Protein AF-A0ABD5URI4-F1 (afdb_monomer_lite)

pLDDT: mean 86.22, std 15.05, range [45.34, 98.12]

Structure (mmCIF, N/CA/C/O backbone):
data_AF-A0ABD5URI4-F1
#
_entry.id   AF-A0ABD5URI4-F1
#
loop_
_atom_site.group_PDB
_atom_site.id
_atom_site.type_symbol
_atom_site.label_atom_id
_atom_site.label_alt_id
_atom_site.label_comp_id
_atom_site.label_asym_id
_atom_site.label_entity_id
_atom_site.label_seq_id
_atom_site.pdbx_PDB_ins_code
_atom_site.Cartn_x
_atom_site.Cartn_y
_atom_site.Cartn_z
_atom_site.occupancy
_atom_site.B_iso_or_equiv
_atom_site.auth_seq_id
_atom_site.auth_comp_id
_atom_site.auth_asym_id
_atom_site.auth_atom_id
_atom_site.pdbx_PDB_model_num
ATOM 1 N N . MET A 1 1 ? 2.456 21.589 -18.280 1.00 49.81 1 MET A N 1
ATOM 2 C CA . MET A 1 1 ? 2.579 20.832 -17.016 1.00 49.81 1 MET A CA 1
ATOM 3 C C . MET A 1 1 ? 3.950 21.132 -16.441 1.00 49.81 1 MET A C 1
ATOM 5 O O . MET A 1 1 ? 4.870 21.259 -17.235 1.00 49.81 1 MET A O 1
ATOM 9 N N . GLN A 1 2 ? 4.091 21.320 -15.127 1.00 58.28 2 GLN A N 1
ATOM 10 C CA . GLN A 1 2 ? 5.433 21.399 -14.544 1.00 58.28 2 GLN A CA 1
ATOM 11 C C . GLN A 1 2 ? 6.037 19.987 -14.499 1.00 58.28 2 GLN A C 1
ATOM 13 O O . GLN A 1 2 ? 5.317 19.069 -14.096 1.00 58.28 2 GLN A O 1
ATOM 18 N N . PRO A 1 3 ? 7.294 19.792 -14.940 1.00 62.28 3 PRO A N 1
ATOM 19 C CA . PRO A 1 3 ? 7.969 18.503 -14.847 1.00 62.28 3 PRO A CA 1
ATOM 20 C C . PRO A 1 3 ? 8.023 18.040 -13.390 1.00 62.28 3 PRO A C 1
ATOM 22 O O . PRO A 1 3 ? 8.358 18.823 -12.501 1.00 62.28 3 PRO A O 1
ATOM 25 N N . VAL A 1 4 ? 7.658 16.783 -13.141 1.00 63.62 4 VAL A N 1
ATOM 26 C CA . VAL A 1 4 ? 7.859 16.159 -11.829 1.00 63.62 4 VAL A CA 1
ATOM 27 C C . VAL A 1 4 ? 9.363 16.074 -11.583 1.00 63.62 4 VAL A C 1
ATOM 29 O O . VAL A 1 4 ? 10.112 15.673 -12.471 1.00 63.62 4 VAL A O 1
ATOM 32 N N . GLU A 1 5 ? 9.794 16.481 -10.393 1.00 65.44 5 GLU A N 1
ATOM 33 C CA . GLU A 1 5 ? 11.195 16.445 -9.983 1.00 65.44 5 GLU A CA 1
ATOM 34 C C . GLU A 1 5 ? 11.700 14.997 -10.039 1.00 65.44 5 GLU A C 1
ATOM 36 O O . GLU A 1 5 ? 11.170 14.113 -9.360 1.00 65.44 5 GLU A O 1
ATOM 41 N N . ARG A 1 6 ? 12.683 14.743 -10.907 1.00 63.06 6 ARG A N 1
ATOM 42 C CA . ARG A 1 6 ? 13.247 13.410 -11.113 1.00 63.06 6 ARG A CA 1
ATOM 43 C C . ARG A 1 6 ? 14.471 13.202 -10.256 1.00 63.06 6 ARG A C 1
ATOM 45 O O . ARG A 1 6 ? 15.313 14.083 -10.103 1.00 63.06 6 ARG A O 1
ATOM 52 N N . THR A 1 7 ? 14.589 11.998 -9.725 1.00 67.19 7 THR A N 1
ATOM 53 C CA . THR A 1 7 ? 15.807 11.537 -9.063 1.00 67.19 7 THR A CA 1
ATOM 54 C C . THR A 1 7 ? 16.222 10.255 -9.755 1.00 67.19 7 THR A C 1
ATOM 56 O O . THR A 1 7 ? 15.962 9.157 -9.267 1.00 67.19 7 THR A O 1
ATOM 59 N N . GLU A 1 8 ? 16.791 10.403 -10.948 1.00 68.62 8 GLU A N 1
ATOM 60 C CA . GLU A 1 8 ? 17.309 9.270 -11.703 1.00 68.62 8 GLU A CA 1
ATOM 61 C C . GLU A 1 8 ? 18.647 8.841 -11.112 1.00 68.62 8 GLU A C 1
ATOM 63 O O . GLU A 1 8 ? 19.617 9.600 -11.078 1.00 68.62 8 GLU A O 1
ATOM 68 N N . VAL A 1 9 ? 18.690 7.611 -10.609 1.00 68.75 9 VAL A N 1
ATOM 69 C CA . VAL A 1 9 ? 19.913 6.992 -10.096 1.00 68.75 9 VAL A CA 1
ATOM 70 C C . VAL A 1 9 ? 19.981 5.586 -10.681 1.00 68.75 9 VAL A C 1
ATOM 72 O O . VAL A 1 9 ? 19.013 4.835 -10.607 1.00 68.75 9 VAL A O 1
ATOM 75 N N . GLU A 1 10 ? 21.109 5.231 -11.302 1.00 72.38 10 GLU A N 1
ATOM 76 C CA . GLU A 1 10 ? 21.325 3.902 -11.909 1.00 72.38 10 GLU A CA 1
ATOM 77 C C . GLU A 1 10 ? 20.268 3.496 -12.965 1.00 72.38 10 GLU A C 1
ATOM 79 O O . GLU A 1 10 ? 19.973 2.311 -13.122 1.00 72.38 10 GLU A O 1
ATOM 84 N N . GLY A 1 11 ? 19.697 4.466 -13.692 1.00 77.38 11 GLY A N 1
ATOM 85 C CA . GLY A 1 11 ? 18.681 4.217 -14.726 1.00 77.38 11 GLY A CA 1
ATOM 86 C C . GLY A 1 11 ? 17.274 3.943 -14.181 1.00 77.38 11 GLY A C 1
ATOM 87 O O . GLY A 1 11 ? 16.449 3.364 -14.876 1.00 77.38 11 GLY A O 1
ATOM 88 N N . VAL A 1 12 ? 16.994 4.316 -12.928 1.00 84.31 12 VAL A N 1
ATOM 89 C CA . VAL A 1 12 ? 15.659 4.205 -12.322 1.00 84.31 12 VAL A CA 1
ATOM 90 C C . VAL A 1 12 ? 15.195 5.578 -11.841 1.00 84.31 12 VAL A C 1
ATOM 92 O O . VAL A 1 12 ? 15.891 6.220 -11.053 1.00 84.31 12 VAL A O 1
ATOM 95 N N . ASP A 1 13 ? 13.999 6.003 -12.260 1.00 88.19 13 ASP A N 1
ATOM 96 C CA . ASP A 1 13 ? 13.331 7.191 -11.716 1.00 88.19 13 ASP A CA 1
ATOM 97 C C . ASP A 1 13 ? 12.716 6.871 -10.341 1.00 88.19 13 ASP A C 1
ATOM 99 O O . ASP A 1 13 ? 11.609 6.331 -10.217 1.00 88.19 13 ASP A O 1
ATOM 103 N N . TYR A 1 14 ? 13.439 7.216 -9.272 1.00 86.94 14 TYR A N 1
ATOM 104 C CA . TYR A 1 14 ? 12.966 6.998 -7.903 1.00 86.94 14 TYR A CA 1
ATOM 105 C C . TYR A 1 14 ? 11.777 7.893 -7.525 1.00 86.94 14 TYR A C 1
ATOM 107 O O . TYR A 1 14 ? 11.002 7.519 -6.637 1.00 86.94 14 TYR A O 1
ATOM 115 N N . GLY A 1 15 ? 11.588 9.028 -8.206 1.00 88.38 15 GLY A N 1
ATOM 116 C CA . GLY A 1 15 ? 10.410 9.878 -8.039 1.00 88.38 15 GLY A CA 1
ATOM 117 C C . GLY A 1 15 ? 9.152 9.159 -8.524 1.00 88.38 15 GLY A C 1
ATOM 118 O O . GLY A 1 15 ? 8.161 9.056 -7.789 1.00 88.38 15 GLY A O 1
ATOM 119 N N . TRP A 1 16 ? 9.226 8.555 -9.713 1.00 89.88 16 TRP A N 1
ATOM 120 C CA . TRP A 1 16 ? 8.154 7.717 -10.253 1.00 89.88 16 TRP A CA 1
ATOM 121 C C . TRP A 1 16 ? 7.880 6.481 -9.385 1.00 89.88 16 TRP A C 1
ATOM 123 O O . TRP A 1 16 ? 6.717 6.185 -9.089 1.00 89.88 16 TRP A O 1
ATOM 133 N N . VAL A 1 17 ? 8.924 5.779 -8.921 1.00 92.19 17 VAL A N 1
ATOM 134 C CA . VAL A 1 17 ? 8.774 4.597 -8.046 1.00 92.19 17 VAL A CA 1
ATOM 135 C C . VAL A 1 17 ? 8.054 4.964 -6.750 1.00 92.19 17 VAL A C 1
ATOM 137 O O . VAL A 1 17 ? 7.140 4.249 -6.322 1.00 92.19 17 VAL A O 1
ATOM 140 N N . MET A 1 18 ? 8.423 6.087 -6.132 1.00 91.62 18 MET A N 1
ATOM 141 C CA . MET A 1 18 ? 7.797 6.556 -4.899 1.00 91.62 18 MET A CA 1
ATOM 142 C C . MET A 1 18 ? 6.324 6.913 -5.121 1.00 91.62 18 MET A C 1
ATOM 144 O O . MET A 1 18 ? 5.461 6.432 -4.379 1.00 91.62 18 MET A O 1
ATOM 148 N N . GLN A 1 19 ? 6.021 7.700 -6.158 1.00 94.00 19 GLN A N 1
ATOM 149 C CA . GLN A 1 19 ? 4.649 8.102 -6.473 1.00 94.00 19 GLN A CA 1
ATOM 150 C C . GLN A 1 19 ? 3.773 6.889 -6.805 1.00 94.00 19 GLN A C 1
ATOM 152 O O . GLN A 1 19 ? 2.679 6.744 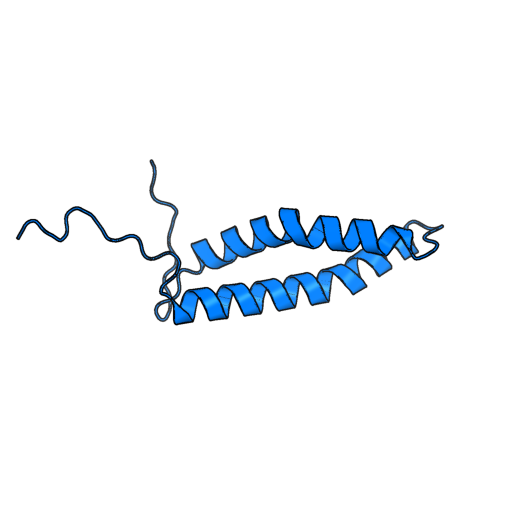-6.257 1.00 94.00 19 GLN A O 1
ATOM 157 N N . THR A 1 20 ? 4.272 5.981 -7.641 1.00 95.62 20 THR A N 1
ATOM 158 C CA . THR A 1 20 ? 3.550 4.768 -8.037 1.00 95.62 20 THR A CA 1
ATOM 159 C C . THR A 1 20 ? 3.288 3.866 -6.837 1.00 95.62 20 THR A C 1
ATOM 161 O O . THR A 1 20 ? 2.168 3.392 -6.659 1.00 95.62 20 THR A O 1
ATOM 164 N N . THR A 1 21 ? 4.276 3.682 -5.959 1.00 95.50 21 THR A N 1
ATOM 165 C CA . THR A 1 21 ? 4.106 2.890 -4.730 1.00 95.50 21 THR A CA 1
ATOM 166 C C . THR A 1 21 ? 3.078 3.526 -3.790 1.00 95.50 21 THR A C 1
ATOM 168 O O . THR A 1 21 ? 2.234 2.823 -3.227 1.00 95.50 21 THR A O 1
ATOM 171 N N . PHE A 1 22 ? 3.086 4.854 -3.643 1.00 95.00 22 PHE A N 1
ATOM 172 C CA . PHE A 1 22 ? 2.091 5.572 -2.843 1.00 95.00 22 PHE A CA 1
ATOM 173 C C . PHE A 1 22 ? 0.672 5.378 -3.401 1.00 95.00 22 PHE A C 1
ATOM 175 O O . PHE A 1 22 ? -0.236 4.972 -2.676 1.00 95.00 22 PHE A O 1
ATOM 182 N N . VAL A 1 23 ? 0.487 5.572 -4.707 1.00 97.25 23 VAL A N 1
ATOM 183 C CA . VAL A 1 23 ? -0.817 5.388 -5.364 1.00 97.25 23 VAL A CA 1
ATOM 184 C C . VAL A 1 23 ? -1.281 3.930 -5.276 1.00 97.25 23 VAL A C 1
ATOM 186 O O . VAL A 1 23 ? -2.429 3.670 -4.914 1.00 97.25 23 VAL A O 1
ATOM 189 N N . ALA A 1 24 ? -0.396 2.966 -5.536 1.00 97.19 24 ALA A N 1
ATOM 190 C CA . ALA A 1 24 ? -0.716 1.542 -5.478 1.00 97.19 24 ALA A CA 1
ATOM 191 C C . ALA A 1 24 ? -1.109 1.088 -4.064 1.00 97.19 24 ALA A C 1
ATOM 193 O O . ALA A 1 24 ? -2.059 0.324 -3.890 1.00 97.19 24 ALA A O 1
ATOM 194 N N . THR A 1 25 ? -0.435 1.583 -3.027 1.00 95.56 25 THR A N 1
ATOM 195 C CA . THR A 1 25 ? -0.768 1.222 -1.641 1.00 95.56 25 THR A CA 1
ATOM 196 C C . THR A 1 25 ? -2.107 1.808 -1.191 1.00 95.56 25 THR A C 1
ATOM 198 O O . THR A 1 25 ? -2.814 1.157 -0.422 1.00 95.56 25 THR A O 1
ATOM 201 N N . ILE A 1 26 ? -2.524 2.958 -1.726 1.00 96.00 26 ILE A N 1
ATOM 202 C CA . ILE A 1 26 ? -3.871 3.504 -1.502 1.00 96.00 26 ILE A CA 1
ATOM 203 C C . ILE A 1 26 ? -4.925 2.709 -2.276 1.00 96.00 26 ILE A C 1
ATOM 205 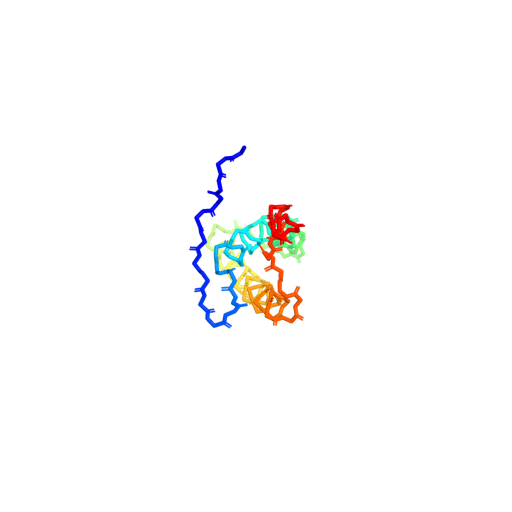O O . ILE A 1 26 ? -5.905 2.261 -1.686 1.00 96.00 26 ILE A O 1
ATOM 209 N N . LEU A 1 27 ? -4.741 2.530 -3.587 1.00 98.12 27 LEU A N 1
ATOM 210 C CA . LEU A 1 27 ? -5.767 1.948 -4.460 1.00 98.12 27 LEU A CA 1
ATOM 211 C C . LEU A 1 27 ? -5.899 0.431 -4.329 1.00 98.12 27 LEU A C 1
ATOM 213 O O . LEU A 1 27 ? -6.953 -0.113 -4.639 1.00 98.12 27 LEU A O 1
ATOM 217 N N . VAL A 1 28 ? -4.846 -0.255 -3.892 1.00 96.25 28 VAL A N 1
ATOM 218 C CA . VAL A 1 28 ? -4.814 -1.720 -3.793 1.00 96.25 28 VAL A CA 1
ATOM 219 C C . VAL A 1 28 ? -4.552 -2.151 -2.357 1.00 96.25 28 VAL A C 1
ATOM 221 O O . VAL A 1 28 ? -5.292 -2.969 -1.814 1.00 96.25 28 VAL A O 1
ATOM 224 N N . GLY A 1 29 ? -3.544 -1.565 -1.707 1.00 95.88 29 GLY A N 1
ATOM 225 C CA . GLY A 1 29 ? -3.171 -1.940 -0.344 1.00 95.88 29 GLY A CA 1
ATOM 226 C C . GLY A 1 29 ? -4.282 -1.699 0.679 1.00 95.88 29 GLY A C 1
ATOM 227 O O . GLY A 1 29 ? -4.643 -2.619 1.415 1.00 9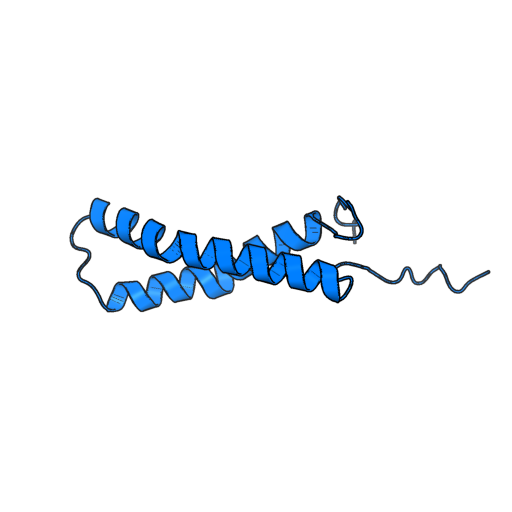5.88 29 GLY A O 1
ATOM 228 N N . ALA A 1 30 ? -4.873 -0.502 0.701 1.00 96.19 30 ALA A N 1
ATOM 229 C CA . ALA A 1 30 ? -5.945 -0.185 1.642 1.00 96.19 30 ALA A CA 1
ATOM 230 C C . ALA A 1 30 ? -7.204 -1.053 1.425 1.00 96.19 30 ALA A C 1
ATOM 232 O O . ALA A 1 30 ? -7.701 -1.598 2.414 1.00 96.19 30 ALA A O 1
ATOM 233 N N . PRO A 1 31 ? -7.686 -1.293 0.185 1.00 97.94 31 PRO A N 1
ATOM 234 C CA . PRO A 1 31 ? -8.754 -2.262 -0.056 1.00 97.94 31 PRO A CA 1
ATOM 235 C C . PRO A 1 31 ? -8.423 -3.686 0.389 1.00 97.94 31 PRO A C 1
ATOM 237 O O . PRO A 1 31 ? -9.281 -4.336 0.981 1.00 97.94 31 PRO A O 1
ATOM 240 N N . ILE A 1 32 ? -7.193 -4.170 0.175 1.00 97.25 32 ILE A N 1
ATOM 241 C CA . ILE A 1 32 ? -6.770 -5.496 0.659 1.00 97.25 32 ILE A CA 1
ATOM 242 C C . ILE A 1 32 ? -6.872 -5.571 2.186 1.00 97.25 32 ILE A C 1
ATOM 244 O O . ILE A 1 32 ? -7.472 -6.507 2.716 1.00 97.25 32 ILE A O 1
ATOM 248 N N . VAL A 1 33 ? -6.330 -4.578 2.900 1.00 96.81 33 VAL A N 1
ATOM 249 C CA . VAL A 1 33 ? -6.401 -4.521 4.369 1.00 96.81 33 VAL A CA 1
ATOM 250 C C . VAL A 1 33 ? -7.859 -4.467 4.837 1.00 96.81 33 VAL A C 1
ATOM 252 O O . VAL A 1 33 ? -8.236 -5.207 5.745 1.00 96.81 33 VAL A O 1
ATOM 255 N N . ALA A 1 34 ? -8.695 -3.644 4.198 1.00 95.81 34 ALA A N 1
ATOM 256 C CA . ALA A 1 34 ? -10.109 -3.514 4.539 1.00 95.81 34 ALA A CA 1
ATOM 257 C C . ALA A 1 34 ? -10.874 -4.828 4.330 1.00 95.81 34 ALA A C 1
ATOM 259 O O . ALA A 1 34 ? -11.583 -5.271 5.234 1.00 95.81 34 ALA A O 1
ATOM 260 N N . LEU A 1 35 ? -10.690 -5.494 3.187 1.00 97.81 35 LEU A N 1
ATOM 261 C CA . LEU A 1 35 ? -11.342 -6.770 2.893 1.00 97.81 35 LEU A CA 1
ATOM 262 C C . LEU A 1 35 ? -10.914 -7.858 3.877 1.00 97.81 35 LEU A C 1
ATOM 264 O O . LEU A 1 35 ? -11.767 -8.540 4.442 1.00 97.81 35 LEU A O 1
ATOM 268 N N . LEU A 1 36 ? -9.614 -7.988 4.147 1.00 96.88 36 LEU A N 1
ATOM 269 C CA . LEU A 1 36 ? -9.110 -8.982 5.095 1.00 96.88 36 LEU A CA 1
ATOM 270 C C . LEU A 1 36 ? -9.577 -8.707 6.531 1.00 96.88 36 LEU A C 1
ATOM 272 O O . LEU A 1 36 ? -9.770 -9.654 7.292 1.00 96.88 36 LEU A O 1
ATOM 276 N N . SER A 1 37 ? -9.817 -7.443 6.900 1.00 95.62 37 SER A N 1
ATOM 277 C CA . SER A 1 37 ? -10.327 -7.097 8.235 1.00 95.62 37 SER A CA 1
ATOM 278 C C . SER A 1 37 ? -11.721 -7.670 8.506 1.00 95.62 37 SER A C 1
ATOM 280 O O . SER A 1 37 ? -12.063 -7.916 9.656 1.00 95.62 37 SER A O 1
ATOM 282 N N . THR A 1 38 ? -12.505 -7.956 7.458 1.00 96.50 38 THR A N 1
ATOM 283 C CA . THR A 1 38 ? -13.844 -8.561 7.592 1.00 96.50 38 THR A CA 1
ATOM 284 C C . THR A 1 38 ? -13.814 -10.034 8.008 1.00 96.50 38 THR A C 1
ATOM 286 O O . THR A 1 38 ? -14.850 -10.588 8.365 1.00 96.50 38 THR A O 1
ATOM 289 N N . GLN A 1 39 ? -12.643 -10.678 7.957 1.00 97.06 39 GLN A N 1
ATOM 290 C CA . GLN A 1 39 ? -12.473 -12.111 8.217 1.00 97.06 39 GLN A CA 1
ATOM 291 C C . GLN A 1 39 ? -12.019 -12.414 9.654 1.00 97.06 39 GLN A C 1
ATOM 293 O O . GLN A 1 39 ? -11.873 -13.578 10.023 1.00 97.06 39 GLN A O 1
ATOM 298 N N . VAL A 1 40 ? -11.767 -11.384 10.466 1.00 95.50 40 VAL A N 1
ATOM 299 C CA . VAL A 1 40 ? -11.255 -11.510 11.836 1.00 95.50 40 VAL A CA 1
ATOM 300 C C . VAL A 1 40 ? -11.995 -10.562 12.777 1.00 95.50 40 VAL A C 1
ATOM 302 O O . VAL A 1 40 ? -12.382 -9.462 12.391 1.00 95.50 40 VAL A O 1
ATOM 305 N N . ALA A 1 41 ? -12.179 -10.968 14.034 1.00 95.06 41 ALA A N 1
ATOM 306 C CA . ALA A 1 41 ? -12.709 -10.079 15.062 1.00 95.06 41 ALA A CA 1
ATOM 307 C C . ALA A 1 41 ? -11.609 -9.108 15.522 1.00 95.06 41 ALA A C 1
ATOM 309 O O . ALA A 1 41 ? -10.539 -9.532 15.953 1.00 95.06 41 ALA A O 1
ATOM 310 N N . LEU A 1 42 ? -11.868 -7.805 15.399 1.00 93.25 42 LEU A N 1
ATOM 311 C CA . LEU A 1 42 ? -10.956 -6.726 15.798 1.00 93.25 42 LEU A CA 1
ATOM 312 C C . LEU A 1 42 ? -11.673 -5.815 16.801 1.00 93.25 42 LEU A C 1
ATOM 314 O O . LEU A 1 42 ? -12.111 -4.697 16.484 1.00 93.25 42 LEU A O 1
ATOM 318 N N . GLU A 1 43 ? -11.861 -6.347 18.003 1.00 94.62 43 GLU A N 1
ATOM 319 C CA . GLU A 1 43 ? -12.698 -5.762 19.051 1.00 94.62 43 GLU A CA 1
ATOM 320 C C .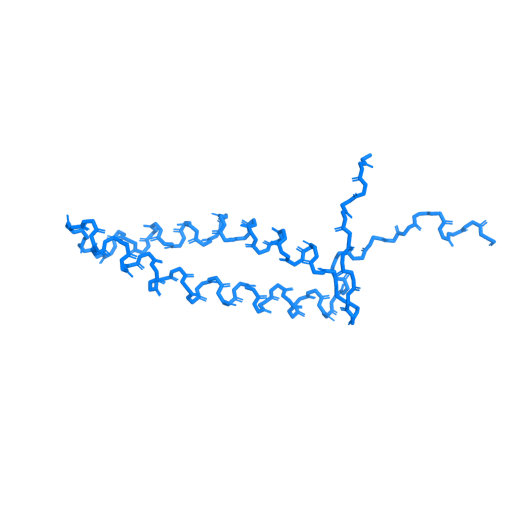 GLU A 1 43 ? -12.046 -4.511 19.643 1.00 94.62 43 GLU A C 1
ATOM 322 O O . GLU A 1 43 ? -12.710 -3.497 19.878 1.00 94.62 43 GLU A O 1
ATOM 327 N N . THR A 1 44 ? -10.723 -4.541 19.792 1.00 97.00 44 THR A N 1
ATOM 328 C CA . THR A 1 44 ? -9.938 -3.450 20.366 1.00 97.00 44 THR A CA 1
ATOM 329 C C . THR A 1 44 ? -9.235 -2.612 19.299 1.00 97.00 44 THR A C 1
ATOM 331 O O . THR A 1 44 ? -8.918 -3.060 18.196 1.00 97.00 44 THR A O 1
ATOM 334 N N . TRP A 1 45 ? -8.925 -1.358 19.639 1.00 96.06 45 TRP A N 1
ATOM 335 C CA . TRP A 1 45 ? -8.120 -0.497 18.768 1.00 96.06 45 TRP A CA 1
ATOM 336 C C . TRP A 1 45 ? -6.700 -1.051 18.553 1.00 96.06 45 TRP A C 1
ATOM 338 O O . TRP A 1 45 ? -6.180 -0.988 17.441 1.00 96.06 45 TRP A O 1
ATOM 348 N N . GLY A 1 46 ? -6.101 -1.654 19.587 1.00 97.44 46 GLY A N 1
ATOM 349 C CA . GLY A 1 46 ? -4.774 -2.272 19.497 1.00 97.44 46 GLY A CA 1
ATOM 350 C C . GLY A 1 46 ? -4.724 -3.428 18.496 1.00 97.44 46 GLY A C 1
ATOM 351 O O . GLY A 1 46 ? -3.796 -3.499 17.691 1.00 97.44 46 GLY A O 1
ATOM 352 N N . GLU A 1 47 ? -5.750 -4.283 18.474 1.00 96.88 47 GLU A N 1
ATOM 353 C CA . GLU A 1 47 ? -5.869 -5.360 17.483 1.00 96.88 47 GLU A CA 1
ATOM 354 C C . GLU A 1 47 ? -5.990 -4.817 16.061 1.00 96.88 47 GLU A C 1
ATOM 356 O O . GLU A 1 47 ? -5.335 -5.337 15.159 1.00 96.88 47 GLU A O 1
ATOM 361 N N . ARG A 1 48 ? -6.756 -3.736 15.855 1.00 96.12 48 ARG A N 1
ATOM 362 C CA . ARG A 1 48 ? -6.893 -3.087 14.538 1.00 96.12 48 ARG A CA 1
ATOM 363 C C . ARG A 1 48 ? -5.555 -2.567 14.022 1.00 96.12 48 ARG A C 1
ATOM 365 O O . ARG A 1 48 ? -5.225 -2.793 12.860 1.00 96.12 48 ARG A O 1
ATOM 372 N N . VAL A 1 49 ? -4.769 -1.911 14.878 1.00 97.38 49 VAL A N 1
ATOM 373 C CA . VAL A 1 49 ? -3.435 -1.407 14.511 1.00 97.38 49 VAL A CA 1
ATOM 374 C C . VAL A 1 49 ? -2.481 -2.558 14.212 1.00 97.38 49 VAL A C 1
ATOM 376 O O . VAL A 1 49 ? -1.820 -2.554 13.175 1.00 97.38 49 VAL A O 1
ATOM 379 N N . LEU A 1 50 ? -2.432 -3.569 15.082 1.00 97.44 50 LEU A N 1
ATOM 380 C CA . LEU A 1 50 ? -1.554 -4.722 14.893 1.00 97.44 50 LEU A CA 1
ATOM 381 C C . LEU A 1 50 ? -1.897 -5.481 13.605 1.00 97.44 50 LEU A C 1
ATOM 383 O O . LEU A 1 50 ? -0.998 -5.876 12.863 1.00 97.44 50 LEU A O 1
ATOM 387 N N . PHE A 1 51 ? -3.189 -5.653 13.323 1.00 97.00 51 PHE A N 1
ATOM 388 C CA . PHE A 1 51 ? -3.683 -6.238 12.082 1.00 97.00 51 PHE A CA 1
ATOM 389 C C . PHE A 1 51 ? -3.254 -5.412 10.865 1.00 97.00 51 PHE A C 1
ATOM 391 O O . PHE A 1 51 ? -2.646 -5.955 9.941 1.00 97.00 51 PHE A O 1
ATOM 398 N N . ALA A 1 52 ? -3.499 -4.098 10.887 1.00 95.88 52 ALA A N 1
ATOM 399 C CA . ALA A 1 52 ? -3.145 -3.204 9.789 1.00 95.88 52 ALA A CA 1
ATOM 400 C C . ALA A 1 52 ? -1.640 -3.226 9.494 1.00 95.88 52 ALA A C 1
ATOM 402 O O . ALA A 1 52 ? -1.251 -3.289 8.332 1.00 95.88 52 ALA A O 1
ATOM 403 N N . VAL A 1 53 ? -0.787 -3.247 10.523 1.00 96.75 53 VAL A N 1
ATOM 404 C CA . VAL A 1 53 ? 0.670 -3.346 10.350 1.00 96.75 53 VAL A CA 1
ATOM 405 C C . VAL A 1 53 ? 1.074 -4.715 9.798 1.00 96.75 53 VAL A C 1
ATOM 407 O O . VAL A 1 53 ? 1.857 -4.782 8.852 1.00 96.75 53 VAL A O 1
ATOM 410 N N . ARG A 1 54 ? 0.531 -5.814 10.342 1.00 97.06 54 ARG A N 1
ATOM 411 C CA . ARG A 1 54 ? 0.865 -7.185 9.910 1.00 97.06 54 ARG A CA 1
ATOM 412 C C . ARG A 1 54 ? 0.480 -7.469 8.464 1.00 97.06 54 ARG A C 1
ATOM 414 O O . ARG A 1 54 ? 1.211 -8.179 7.785 1.00 97.06 54 ARG A O 1
ATOM 421 N N . VAL A 1 55 ? -0.653 -6.943 8.008 1.00 97.31 55 VAL A N 1
ATOM 422 C CA . VAL A 1 55 ? -1.117 -7.107 6.623 1.00 97.31 55 VAL A CA 1
ATOM 423 C C . VAL A 1 55 ? -0.485 -6.058 5.710 1.00 97.31 55 VAL A C 1
ATOM 425 O O . VAL A 1 55 ? -0.034 -6.377 4.612 1.00 97.31 55 VAL A O 1
ATOM 428 N N . GLY A 1 56 ? -0.413 -4.810 6.169 1.00 96.12 56 GLY A N 1
ATOM 429 C CA . GLY A 1 56 ? 0.085 -3.685 5.389 1.00 96.12 56 GLY A CA 1
ATOM 430 C C . GLY A 1 56 ? 1.577 -3.773 5.085 1.00 96.12 56 GLY A C 1
ATOM 431 O O . GLY A 1 56 ? 1.967 -3.475 3.962 1.00 96.12 56 GLY A O 1
ATOM 432 N N . ALA A 1 57 ? 2.414 -4.222 6.027 1.00 97.06 57 ALA A N 1
ATOM 433 C CA . ALA A 1 57 ? 3.863 -4.263 5.818 1.00 97.06 57 ALA A CA 1
ATOM 434 C C . ALA A 1 57 ? 4.293 -5.222 4.684 1.00 97.06 57 ALA A C 1
ATOM 436 O O . ALA A 1 57 ? 5.035 -4.778 3.805 1.00 97.06 57 ALA A O 1
ATOM 437 N N . PRO A 1 58 ? 3.809 -6.481 4.608 1.00 97.81 58 PRO A N 1
ATOM 438 C CA . PRO A 1 58 ? 4.084 -7.353 3.466 1.00 97.81 58 PRO A CA 1
ATOM 439 C C . PRO A 1 58 ? 3.566 -6.783 2.146 1.00 97.81 58 PRO A C 1
ATOM 441 O O . PRO A 1 58 ? 4.284 -6.810 1.150 1.00 97.81 58 PRO A O 1
ATOM 444 N N . VAL A 1 59 ? 2.345 -6.236 2.132 1.00 96.50 59 VAL A N 1
ATOM 445 C CA . VAL A 1 59 ? 1.751 -5.649 0.920 1.00 96.50 59 VAL A CA 1
ATOM 446 C C . VAL A 1 59 ? 2.573 -4.460 0.428 1.00 96.50 59 VAL A C 1
ATOM 448 O O . VAL A 1 59 ? 2.887 -4.382 -0.758 1.00 96.50 59 VAL A O 1
ATOM 451 N N . TRP A 1 60 ? 2.967 -3.563 1.332 1.00 95.50 60 TRP A N 1
ATOM 452 C CA . TRP A 1 60 ? 3.808 -2.410 1.022 1.00 95.50 60 TRP A CA 1
ATOM 453 C C . TRP A 1 60 ? 5.168 -2.845 0.475 1.00 95.50 60 TRP A C 1
ATOM 455 O O . TRP A 1 60 ? 5.578 -2.378 -0.585 1.00 95.50 60 TRP A O 1
ATOM 465 N N . PHE A 1 61 ? 5.831 -3.792 1.145 1.00 97.06 61 PHE A N 1
ATOM 466 C CA . PHE A 1 61 ? 7.144 -4.280 0.729 1.00 97.06 61 PHE A CA 1
ATOM 467 C C . PHE A 1 61 ? 7.097 -4.949 -0.649 1.00 97.06 61 PHE A C 1
ATOM 469 O O . PHE A 1 61 ? 7.899 -4.623 -1.521 1.00 97.06 61 PHE A O 1
ATOM 476 N N . LEU A 1 62 ? 6.126 -5.841 -0.877 1.00 97.69 62 LEU A N 1
ATOM 477 C CA . LEU A 1 62 ? 5.945 -6.498 -2.173 1.00 97.69 62 LEU A CA 1
ATOM 478 C C . LEU A 1 62 ? 5.643 -5.485 -3.277 1.00 97.69 62 LEU A C 1
ATOM 480 O O . LEU A 1 62 ? 6.220 -5.577 -4.356 1.00 97.69 62 LEU A O 1
ATOM 484 N N . THR A 1 63 ? 4.787 -4.500 -2.996 1.00 96.75 63 THR A N 1
ATOM 485 C CA . THR A 1 63 ? 4.476 -3.428 -3.949 1.00 96.75 63 THR A CA 1
ATOM 486 C C . THR A 1 63 ? 5.738 -2.648 -4.310 1.00 96.75 63 THR A C 1
ATOM 488 O O . THR A 1 63 ? 6.032 -2.502 -5.492 1.00 96.75 63 THR A O 1
ATOM 491 N N . ALA A 1 64 ? 6.528 -2.219 -3.321 1.00 94.31 64 ALA A N 1
ATOM 492 C CA . ALA A 1 64 ? 7.762 -1.471 -3.552 1.00 94.31 64 ALA A CA 1
ATOM 493 C C . ALA A 1 64 ? 8.776 -2.269 -4.391 1.00 94.31 64 ALA A C 1
ATOM 495 O O . ALA A 1 64 ? 9.336 -1.741 -5.351 1.00 94.31 64 ALA A O 1
ATOM 496 N N . VAL A 1 65 ? 8.970 -3.557 -4.080 1.00 96.94 65 VAL A N 1
ATOM 497 C CA . VAL A 1 65 ? 9.872 -4.437 -4.843 1.00 96.94 65 VAL A CA 1
ATOM 498 C C . VAL A 1 65 ? 9.383 -4.618 -6.279 1.00 96.94 65 VAL A C 1
ATOM 500 O O . VAL A 1 65 ? 10.177 -4.502 -7.210 1.00 96.94 65 VAL A O 1
ATOM 503 N N . VAL A 1 66 ? 8.088 -4.878 -6.477 1.00 96.44 66 VAL A N 1
ATOM 504 C CA . VAL A 1 66 ? 7.508 -5.061 -7.816 1.00 96.44 66 VAL A CA 1
ATOM 505 C C . VAL A 1 66 ? 7.628 -3.785 -8.642 1.00 96.44 66 VAL A C 1
ATOM 507 O O . VAL A 1 66 ? 8.077 -3.861 -9.783 1.00 96.44 66 VAL A O 1
ATOM 510 N N . VAL A 1 67 ? 7.286 -2.624 -8.077 1.00 95.56 67 VAL A N 1
ATOM 511 C CA . VAL A 1 67 ? 7.376 -1.328 -8.768 1.00 95.56 67 VAL A CA 1
ATOM 512 C C . VAL A 1 67 ? 8.826 -1.005 -9.127 1.00 95.56 67 VAL A C 1
ATOM 514 O O . VAL A 1 67 ? 9.087 -0.611 -10.259 1.00 95.56 67 VAL A O 1
ATOM 517 N N . TYR A 1 68 ? 9.777 -1.230 -8.216 1.00 92.94 68 TYR A N 1
ATOM 518 C CA . TYR A 1 68 ? 11.200 -1.021 -8.496 1.00 92.94 68 TYR A CA 1
ATOM 519 C C . TYR A 1 68 ? 11.712 -1.939 -9.615 1.00 92.94 68 TYR A C 1
ATOM 521 O O . TYR A 1 68 ? 12.349 -1.478 -10.560 1.00 92.94 68 TYR A O 1
ATOM 529 N N . VAL A 1 69 ? 11.418 -3.244 -9.539 1.00 94.56 69 VAL A N 1
ATOM 530 C CA . VAL A 1 69 ? 11.834 -4.211 -10.570 1.00 94.56 69 VAL A CA 1
ATOM 531 C C . VAL A 1 69 ? 11.173 -3.902 -11.912 1.00 94.56 69 VAL A C 1
ATOM 533 O O . VAL A 1 69 ? 11.809 -4.088 -12.948 1.00 94.56 69 VAL A O 1
ATOM 536 N N . TYR A 1 70 ? 9.923 -3.438 -11.903 1.00 93.19 70 TYR A N 1
ATOM 537 C CA . TYR A 1 70 ? 9.220 -2.998 -13.102 1.00 93.19 70 TYR A CA 1
ATOM 538 C C . TYR A 1 70 ? 9.904 -1.777 -13.722 1.00 93.19 70 TYR A C 1
ATOM 540 O O . TYR A 1 70 ? 10.308 -1.854 -14.879 1.00 93.19 70 TYR A O 1
ATOM 548 N N . ALA A 1 71 ? 10.142 -0.720 -12.936 1.00 90.75 71 ALA A N 1
ATOM 549 C CA . ALA A 1 71 ? 10.841 0.481 -13.394 1.00 90.75 71 ALA A CA 1
ATOM 550 C C . ALA A 1 71 ? 12.194 0.150 -14.024 1.00 90.75 71 ALA A C 1
ATOM 552 O O . ALA A 1 71 ? 12.459 0.543 -15.153 1.00 90.75 71 ALA A O 1
ATOM 553 N N . LYS A 1 72 ? 12.992 -0.676 -13.341 1.00 89.12 72 LYS A N 1
ATOM 554 C CA . LYS A 1 72 ? 14.311 -1.109 -13.811 1.00 89.12 72 LYS A CA 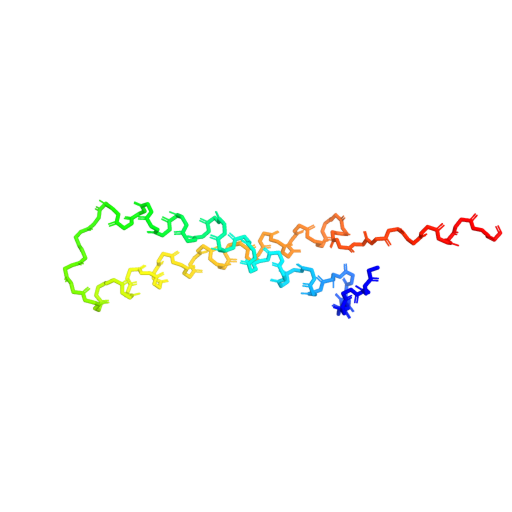1
ATOM 555 C C . LYS A 1 72 ? 14.281 -1.944 -15.096 1.00 89.12 72 LYS A C 1
ATOM 557 O O . LYS A 1 72 ? 15.298 -2.050 -15.772 1.00 89.12 72 LYS A O 1
ATOM 562 N N . ARG A 1 73 ? 13.175 -2.634 -15.393 1.00 89.25 73 ARG A N 1
ATOM 563 C CA . ARG A 1 73 ? 13.080 -3.524 -16.564 1.00 89.25 73 ARG A CA 1
ATOM 564 C C . ARG A 1 73 ? 12.488 -2.867 -17.797 1.00 89.25 73 ARG A C 1
ATOM 566 O O . ARG A 1 73 ? 12.720 -3.383 -18.885 1.00 89.25 73 ARG A O 1
ATOM 573 N N . THR A 1 74 ? 11.667 -1.841 -17.627 1.00 86.69 74 THR A N 1
ATOM 574 C CA . THR A 1 74 ? 10.895 -1.253 -18.727 1.00 86.69 74 THR A CA 1
ATOM 575 C C . THR A 1 74 ? 11.167 0.234 -18.904 1.00 86.69 74 THR A C 1
ATOM 577 O O . THR A 1 74 ? 10.354 0.893 -19.543 1.00 86.69 74 THR A O 1
ATOM 580 N N . ASP A 1 75 ? 12.208 0.763 -18.254 1.00 80.94 75 ASP A N 1
ATOM 581 C CA . ASP A 1 75 ? 12.505 2.197 -18.180 1.00 80.94 75 ASP A CA 1
ATOM 582 C C . ASP A 1 75 ? 11.246 3.004 -17.806 1.00 80.94 75 ASP A C 1
ATOM 584 O O . ASP A 1 75 ? 10.940 4.061 -18.353 1.00 80.94 75 ASP A O 1
ATOM 588 N N . ALA A 1 76 ? 10.424 2.451 -16.899 1.00 76.00 76 ALA A N 1
ATOM 589 C CA . ALA A 1 76 ? 9.156 3.081 -16.551 1.00 76.00 76 ALA A CA 1
ATOM 590 C C . ALA A 1 76 ? 9.421 4.408 -15.844 1.00 76.00 76 ALA A C 1
ATOM 592 O O . ALA A 1 76 ? 10.151 4.459 -14.854 1.00 76.00 76 ALA A O 1
ATOM 593 N N . GLY A 1 77 ? 8.775 5.457 -16.340 1.00 71.00 77 GLY A N 1
ATOM 594 C CA . GLY A 1 77 ? 9.068 6.822 -15.935 1.00 71.00 77 GLY A CA 1
ATOM 595 C C . GLY A 1 77 ? 9.844 7.571 -17.006 1.00 71.00 77 GLY A C 1
ATOM 596 O O . GLY A 1 77 ? 9.738 8.787 -17.027 1.00 71.00 77 GLY A O 1
ATOM 597 N N . ASP A 1 78 ? 10.503 6.904 -17.954 1.00 69.56 78 ASP A N 1
ATOM 598 C CA . ASP A 1 78 ? 11.172 7.586 -19.056 1.00 69.56 78 ASP A CA 1
ATOM 599 C C . ASP A 1 78 ? 10.131 8.211 -20.004 1.00 69.56 78 ASP A C 1
ATOM 601 O O . ASP A 1 78 ? 9.205 7.550 -20.483 1.00 69.56 78 ASP A O 1
ATOM 605 N N . VAL A 1 79 ? 10.205 9.528 -20.195 1.00 60.31 79 VAL A N 1
ATOM 606 C CA . VAL A 1 79 ? 9.316 10.255 -21.109 1.00 60.31 79 VAL A CA 1
ATOM 607 C C . VAL A 1 79 ? 10.182 10.593 -22.305 1.00 60.31 79 VAL A C 1
ATOM 609 O O . VAL A 1 79 ? 11.117 11.371 -22.159 1.00 60.31 79 VAL A O 1
ATOM 612 N N . VAL A 1 80 ? 9.875 10.007 -23.467 1.00 57.81 80 VAL A N 1
ATOM 613 C CA . VAL A 1 80 ? 10.509 10.395 -24.733 1.00 57.81 80 VAL A CA 1
ATOM 614 C C . VAL A 1 80 ? 10.283 11.890 -24.914 1.00 57.81 80 VAL A C 1
ATOM 616 O O . VAL A 1 80 ? 9.138 12.333 -25.024 1.00 57.81 80 VAL A O 1
ATOM 619 N N . ASP A 1 81 ? 11.369 12.656 -24.883 1.00 59.03 81 ASP A N 1
ATOM 620 C CA . ASP A 1 81 ? 11.329 14.094 -25.096 1.00 59.03 81 ASP A CA 1
ATOM 621 C C . ASP A 1 81 ? 10.975 14.342 -26.574 1.00 59.03 81 ASP A C 1
ATOM 623 O O . ASP A 1 81 ? 11.752 13.945 -27.452 1.00 59.03 81 ASP A O 1
ATOM 627 N N . PRO A 1 82 ? 9.801 14.923 -26.891 1.00 56.41 82 PRO A N 1
ATOM 628 C CA . PRO A 1 82 ? 9.359 15.097 -28.275 1.00 56.41 82 PRO A CA 1
ATOM 629 C C . PRO A 1 82 ? 10.278 16.018 -29.094 1.00 56.41 82 PRO A C 1
ATOM 631 O O . PRO A 1 82 ? 10.186 16.015 -30.318 1.00 56.41 82 PRO A O 1
ATOM 634 N N . ASP A 1 83 ? 11.180 16.764 -28.447 1.00 59.59 83 ASP A N 1
ATOM 635 C CA . ASP A 1 83 ? 12.128 17.668 -29.108 1.00 59.59 83 ASP A CA 1
ATOM 636 C C . ASP A 1 83 ? 13.449 16.978 -29.529 1.00 5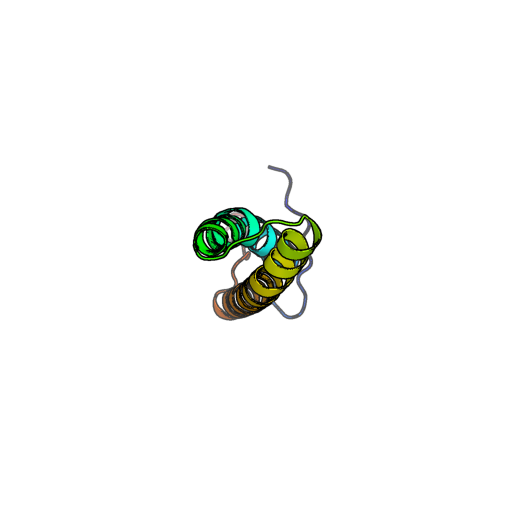9.59 83 ASP A C 1
ATOM 638 O O . ASP A 1 83 ? 14.287 17.589 -30.196 1.00 59.59 83 ASP A O 1
ATOM 642 N N . SER A 1 84 ? 13.637 15.690 -29.204 1.00 56.69 84 SER A N 1
ATOM 643 C CA . SER A 1 84 ? 14.838 14.916 -29.579 1.00 56.69 84 SER A CA 1
ATOM 644 C C . SER A 1 84 ? 14.892 14.485 -31.057 1.00 56.69 84 SER A C 1
ATOM 646 O O . SER A 1 84 ? 15.932 14.023 -31.521 1.00 56.69 84 SER A O 1
ATOM 648 N N . GLU A 1 85 ? 13.810 14.675 -31.823 1.00 57.09 85 GLU A N 1
ATOM 649 C CA . GLU A 1 85 ? 13.726 14.316 -33.251 1.00 57.09 85 GLU A CA 1
ATOM 650 C C . GLU A 1 85 ? 14.059 15.480 -34.216 1.00 57.09 85 GLU A C 1
ATOM 652 O O . GLU A 1 85 ? 13.926 15.324 -35.430 1.00 57.09 85 GLU A O 1
ATOM 657 N N . THR A 1 86 ? 14.488 16.646 -33.712 1.00 54.09 86 THR A N 1
ATOM 658 C CA . THR A 1 86 ? 14.671 17.881 -34.515 1.00 54.09 86 THR A CA 1
ATOM 659 C C . THR A 1 86 ? 16.120 18.325 -34.787 1.00 54.09 86 THR A C 1
ATOM 661 O O . THR A 1 86 ? 16.338 19.502 -35.083 1.00 54.09 86 THR A O 1
ATOM 664 N N . GLU A 1 87 ? 17.103 17.418 -34.752 1.00 45.34 87 GLU A N 1
ATOM 665 C CA . GLU A 1 87 ? 18.465 17.678 -35.277 1.00 45.34 87 GLU A CA 1
ATOM 666 C C . GLU A 1 87 ? 18.671 17.193 -36.721 1.00 45.34 87 GLU A C 1
ATOM 668 O O . GLU A 1 87 ? 18.294 16.043 -37.041 1.00 45.34 87 GLU A O 1
#

Radius of gyration: 18.02 Å; chains: 1; bounding box: 35×34×56 Å

Secondary structure (DSSP, 8-state):
-PPPPP-EETTEEHHHHHHHHHHHIIIIIHHHHHHHHTTS---SHHHHHHHHHHHHHHHHHHHHHHHHHHHHHHTTT----GGGG--

InterPro domains:
  IPR043860 Protein of unknown function DUF5822 [PF19139] (38-74)

Foldseek 3Di:
DPDQDFDDDPLFGVSCLVVQLVVCCVVPVVVVLVVVCVVDDDPDPVSSVVSSCVSNVVVSVVSSVVSRVVCVPPVPVDDPDPCPVPD

Organism: NCBI:txid1198295

Sequence (87 aa):
MQPVERTEVEGVDYGWVMQTTFVATILVGAPIVALLSTQVALETWGERVLFAVRVGAPVWFLTAVVVYVYAKRTDAGDVVDPDSETE